Protein AF-A0A419HQC5-F1 (afdb_monomer)

Secondary structure (DSSP, 8-state):
----------------------------S--EEEEEEEEEETTEEEEEEE-TT--SHHHHHHHHHHHSHHHHTS-SEES---TTS-EEEEEEEETTEEEEEEES-STTS-HHHHHHHHHHHHHSEE-

Radius of gyration: 25.36 Å; Cα contacts (8 Å, |Δi|>4): 185; chains: 1; bounding box: 83×59×44 Å

Mean predicted aligned error: 12.31 Å

pLDDT: mean 77.9, std 19.76, range [36.03, 96.06]

Solvent-accessible surface area (backbone atoms only — not comparable to full-atom values): 7832 Å² total; per-residue (Å²): 133,90,80,90,81,89,83,89,83,81,88,83,92,79,84,82,75,85,71,82,73,76,75,75,70,85,77,67,91,50,58,62,50,36,38,38,41,38,40,38,41,98,93,44,76,48,37,22,44,35,42,78,86,58,76,55,72,70,46,53,51,49,39,56,52,63,72,31,68,72,50,72,67,49,69,55,61,36,79,70,84,52,98,85,56,35,38,36,43,37,39,41,34,34,70,92,47,76,49,61,34,38,29,40,46,68,84,74,39,56,68,72,57,42,51,47,51,55,49,34,62,71,68,18,50,82,106

Sequence (127 aa):
MRKFLLLAVATLTLLAGLGTAAVAAPQNDFGVLDITVTQTGVAGTHHYLVDQSVTGTERDQLDALVSGSDFWALSDSYGQPAADEGTYEIIVRCGCMTKRVTLTSLADAPAVLRNAVSMTMQLGHAS

Structure (mmCIF, N/CA/C/O backbone):
data_AF-A0A419HQC5-F1
#
_entry.id   AF-A0A419HQC5-F1
#
loop_
_atom_site.group_PDB
_atom_site.id
_atom_site.type_symbol
_atom_site.label_atom_id
_atom_site.label_alt_id
_atom_site.label_comp_id
_atom_site.label_asym_id
_atom_site.label_entity_id
_atom_site.label_seq_id
_atom_site.pdbx_PDB_ins_code
_atom_site.Cartn_x
_atom_site.Cartn_y
_atom_site.Cartn_z
_atom_site.occupancy
_atom_site.B_iso_or_equiv
_atom_site.auth_seq_id
_atom_site.auth_comp_id
_atom_site.auth_asym_id
_atom_site.auth_atom_id
_atom_site.pdbx_PDB_model_num
ATOM 1 N N . MET A 1 1 ? -70.079 -44.749 25.938 1.00 36.03 1 MET A N 1
ATOM 2 C CA . MET A 1 1 ? -68.949 -45.533 25.392 1.00 36.03 1 MET A CA 1
ATOM 3 C C . MET A 1 1 ? -68.034 -44.586 24.626 1.00 36.03 1 MET A C 1
ATOM 5 O O . MET A 1 1 ? -68.563 -43.966 23.724 1.00 36.03 1 MET A O 1
ATOM 9 N N . ARG A 1 2 ? -66.726 -44.530 24.968 1.00 39.69 2 ARG A N 1
ATOM 10 C CA . ARG A 1 2 ? -65.564 -44.108 24.129 1.00 39.69 2 ARG A CA 1
ATOM 11 C C . ARG A 1 2 ? -65.625 -42.685 23.506 1.00 39.69 2 ARG A C 1
ATOM 13 O O . ARG A 1 2 ? -66.572 -42.380 22.815 1.00 39.69 2 ARG A O 1
ATOM 20 N N . LYS A 1 3 ? -64.650 -41.772 23.581 1.00 37.59 3 LYS A N 1
ATOM 21 C CA . LYS A 1 3 ? -63.225 -41.744 23.954 1.00 37.59 3 LYS A CA 1
ATOM 22 C C . LYS A 1 3 ? -62.820 -40.261 24.107 1.00 37.59 3 LYS A C 1
ATOM 24 O O . LYS A 1 3 ? -63.328 -39.415 23.381 1.00 37.59 3 LYS A O 1
ATOM 29 N N . PHE A 1 4 ? -61.879 -39.996 25.010 1.00 45.31 4 PHE A N 1
ATOM 30 C CA . PHE A 1 4 ? -61.035 -38.796 25.059 1.00 45.31 4 PHE A CA 1
ATOM 31 C C . PHE A 1 4 ? -60.304 -38.549 23.726 1.00 45.31 4 PHE A C 1
ATOM 33 O O . PHE A 1 4 ? -59.787 -39.516 23.166 1.00 45.31 4 PHE A O 1
ATOM 40 N N . LEU A 1 5 ? -60.137 -37.284 23.316 1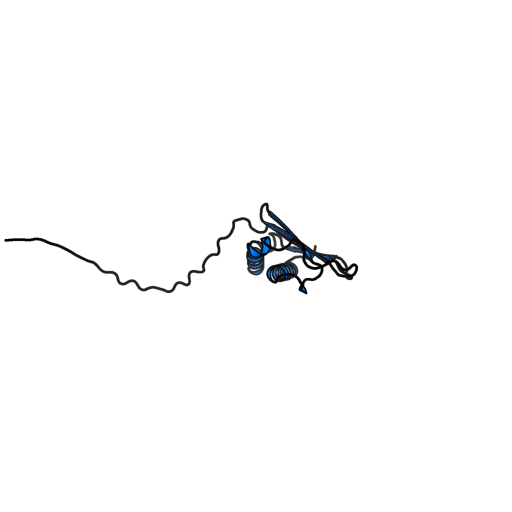.00 45.38 5 LEU A N 1
ATOM 41 C CA . LEU A 1 5 ? -58.832 -36.755 22.883 1.00 45.38 5 LEU A CA 1
ATOM 42 C C . LEU A 1 5 ? -58.835 -35.214 22.857 1.00 45.38 5 LEU A C 1
ATOM 44 O O . LEU A 1 5 ? -59.635 -34.597 22.160 1.00 45.38 5 LEU A O 1
ATOM 48 N N . LEU A 1 6 ? -57.927 -34.621 23.636 1.00 42.97 6 LEU A N 1
ATOM 49 C CA . LEU A 1 6 ? -57.509 -33.221 23.559 1.00 42.97 6 LEU A CA 1
ATOM 50 C C . LEU A 1 6 ? -56.714 -32.966 22.269 1.00 42.97 6 LEU A C 1
ATOM 52 O O . LEU A 1 6 ? -55.888 -33.803 21.911 1.00 42.97 6 LEU A O 1
ATOM 56 N N . LEU A 1 7 ? -56.823 -31.764 21.695 1.00 37.25 7 LEU A N 1
ATOM 57 C CA . LEU A 1 7 ? -55.643 -31.051 21.192 1.00 37.25 7 LEU A CA 1
ATOM 58 C C . LEU A 1 7 ? -5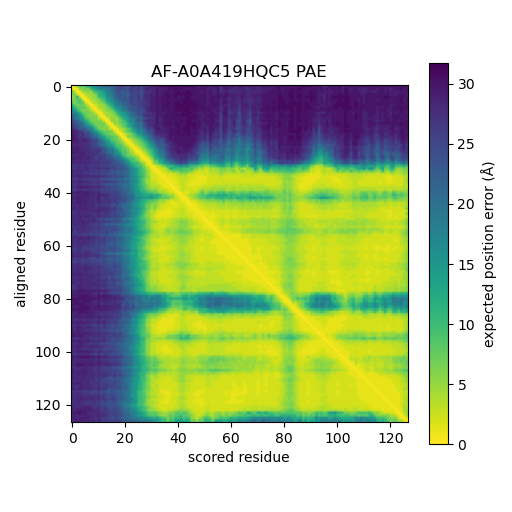5.909 -29.539 21.131 1.00 37.25 7 LEU A C 1
ATOM 60 O O . LEU A 1 7 ? -56.750 -29.066 20.373 1.00 37.25 7 LEU A O 1
ATOM 64 N N . ALA A 1 8 ? -55.190 -28.797 21.971 1.00 47.66 8 ALA A N 1
ATOM 65 C CA . ALA A 1 8 ? -55.062 -27.350 21.911 1.00 47.66 8 ALA A CA 1
ATOM 66 C C . ALA A 1 8 ? -53.959 -26.989 20.906 1.00 47.66 8 ALA A C 1
ATOM 68 O O . ALA A 1 8 ? -52.906 -27.623 20.922 1.00 47.66 8 ALA A O 1
ATOM 69 N N . VAL A 1 9 ? -54.156 -25.951 20.091 1.00 42.53 9 VAL A N 1
ATOM 70 C CA . VAL A 1 9 ? -53.046 -25.235 19.448 1.00 42.53 9 VAL A CA 1
ATOM 71 C C . VAL A 1 9 ? -53.300 -23.741 19.595 1.00 42.53 9 VAL A C 1
ATOM 73 O O . VAL A 1 9 ? -54.331 -23.215 19.182 1.00 42.53 9 VAL A O 1
ATOM 76 N N . ALA A 1 10 ? -52.355 -23.107 20.277 1.00 40.19 10 ALA A N 1
ATOM 77 C CA . ALA A 1 10 ? -52.337 -21.715 20.665 1.00 40.19 10 ALA A CA 1
ATOM 78 C C . ALA A 1 10 ? -51.771 -20.815 19.549 1.00 40.19 10 ALA A C 1
ATOM 80 O O . ALA A 1 10 ? -50.896 -21.220 18.790 1.00 40.19 10 ALA A O 1
ATOM 81 N N . THR A 1 11 ? -52.307 -19.592 19.510 1.00 48.72 11 THR A N 1
ATOM 82 C CA . THR A 1 11 ? -51.711 -18.292 19.130 1.00 48.72 11 THR A CA 1
ATOM 83 C C . THR A 1 11 ? -50.266 -18.249 18.623 1.00 48.72 11 THR A C 1
ATOM 85 O O . THR A 1 11 ? -49.377 -18.684 19.347 1.00 48.72 11 THR A O 1
ATOM 88 N N . LEU A 1 12 ? -50.020 -17.486 17.543 1.00 38.75 12 LEU A N 1
ATOM 89 C CA . LEU A 1 12 ? -49.079 -16.349 17.579 1.00 38.75 12 LEU A CA 1
ATOM 90 C C . LEU A 1 12 ? -49.187 -15.464 16.320 1.00 38.75 12 LEU A C 1
ATOM 92 O O . LEU A 1 12 ? -48.849 -15.877 15.215 1.00 38.75 12 LEU A O 1
ATOM 96 N N . THR A 1 13 ? -49.627 -14.221 16.496 1.00 50.47 13 THR A N 1
ATOM 97 C CA . THR A 1 13 ? -49.368 -13.106 15.577 1.00 50.47 13 THR A CA 1
ATOM 98 C C . THR A 1 13 ? -47.952 -12.597 15.840 1.00 50.47 13 THR A C 1
ATOM 100 O O . THR A 1 13 ? -47.668 -12.159 16.953 1.00 50.47 13 THR A O 1
ATOM 103 N N . LEU A 1 14 ? -47.067 -12.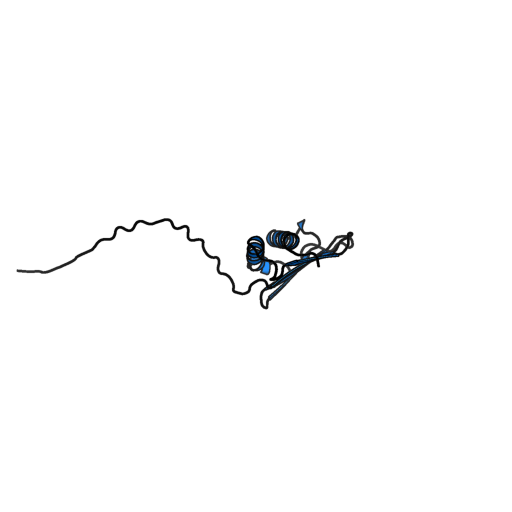613 14.838 1.00 44.78 14 LEU A N 1
ATOM 104 C CA . LEU A 1 14 ? -45.785 -11.910 14.924 1.00 44.78 14 LEU A CA 1
ATOM 105 C C . LEU A 1 14 ? -45.526 -11.089 13.658 1.00 44.78 14 LEU A C 1
ATOM 107 O O . LEU A 1 14 ? -45.403 -11.604 12.551 1.00 44.78 14 LEU A O 1
ATOM 111 N N . LEU A 1 15 ? -45.490 -9.780 13.883 1.00 48.88 15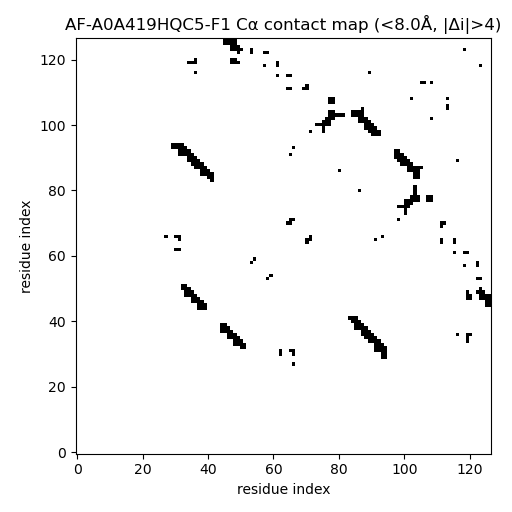 LEU A N 1
ATOM 112 C CA . LEU A 1 15 ? -45.220 -8.701 12.949 1.00 48.88 15 LEU A CA 1
ATOM 113 C C . LEU A 1 15 ? -43.727 -8.746 12.575 1.00 48.88 15 LEU A C 1
ATOM 115 O O . LEU A 1 15 ? -42.873 -8.460 13.413 1.00 48.88 15 LEU A O 1
ATOM 119 N N . ALA A 1 16 ? -43.400 -9.136 11.343 1.00 49.06 16 ALA A N 1
ATOM 120 C CA . ALA A 1 16 ? -42.024 -9.121 10.855 1.00 49.06 16 ALA A CA 1
ATOM 121 C C . ALA A 1 16 ? -41.616 -7.679 10.521 1.00 49.06 16 ALA A C 1
ATOM 123 O O . ALA A 1 16 ? -41.867 -7.176 9.426 1.00 49.06 16 ALA A O 1
ATOM 124 N N . GLY A 1 17 ? -41.005 -7.003 11.493 1.00 42.88 17 GLY A N 1
ATOM 125 C CA . GLY A 1 17 ? -40.206 -5.816 11.229 1.00 42.88 17 GLY A CA 1
ATOM 126 C C . GLY A 1 17 ? -39.037 -6.201 10.327 1.00 42.88 17 GLY A C 1
ATOM 127 O O . GLY A 1 17 ? -38.227 -7.054 10.686 1.00 42.88 17 GLY A O 1
ATOM 128 N N . LEU A 1 18 ? -38.957 -5.584 9.150 1.00 46.94 18 LEU A N 1
ATOM 129 C CA . LEU A 1 18 ? -37.786 -5.644 8.281 1.00 46.94 18 LEU A CA 1
ATOM 130 C C . LEU A 1 18 ? -36.678 -4.801 8.922 1.00 46.94 18 LEU A C 1
ATOM 132 O O . LEU A 1 18 ? -36.438 -3.660 8.542 1.00 46.94 18 LEU A O 1
ATOM 136 N N . GLY A 1 19 ? -36.035 -5.359 9.946 1.00 40.84 19 GLY A N 1
ATOM 137 C CA . GLY A 1 19 ? -34.710 -4.921 10.344 1.00 40.84 19 GLY A CA 1
ATOM 138 C C . GLY A 1 19 ? -33.753 -5.315 9.229 1.00 40.84 19 GLY A C 1
ATOM 139 O O . GLY A 1 19 ? -33.508 -6.501 9.014 1.00 40.84 19 GLY A O 1
ATOM 140 N N . THR A 1 20 ? -33.241 -4.333 8.495 1.00 45.81 20 THR A N 1
ATOM 141 C CA . THR A 1 20 ? -32.039 -4.474 7.675 1.00 45.81 20 THR A CA 1
ATOM 142 C C . THR A 1 20 ? -30.903 -4.883 8.604 1.00 45.81 20 THR A C 1
ATOM 144 O O . THR A 1 20 ? -30.239 -4.047 9.212 1.00 45.81 20 THR A O 1
ATOM 147 N N . ALA A 1 21 ? -30.712 -6.192 8.763 1.00 43.81 21 ALA A N 1
ATOM 148 C CA . ALA A 1 21 ? -29.514 -6.734 9.365 1.00 43.81 21 ALA A CA 1
ATOM 149 C C . ALA A 1 21 ? -28.352 -6.323 8.458 1.00 43.81 21 ALA A C 1
ATOM 151 O O . ALA A 1 21 ? -28.160 -6.891 7.382 1.00 43.81 21 ALA A O 1
ATOM 152 N N . ALA A 1 22 ? -27.620 -5.286 8.866 1.00 46.72 22 ALA A N 1
ATOM 153 C CA . ALA A 1 22 ? -26.282 -5.051 8.366 1.00 46.72 22 ALA A CA 1
ATOM 154 C C . ALA A 1 22 ? -25.513 -6.345 8.635 1.00 46.72 22 ALA A C 1
ATOM 156 O O . ALA A 1 22 ? -25.273 -6.709 9.786 1.00 46.72 22 ALA A O 1
ATOM 157 N N . VAL A 1 23 ? -25.239 -7.099 7.573 1.00 47.72 23 VAL A N 1
ATOM 158 C CA . VAL A 1 23 ? -24.388 -8.278 7.652 1.00 47.72 23 VAL A CA 1
ATOM 159 C C . VAL A 1 23 ? -23.022 -7.741 8.044 1.00 47.72 23 VAL A C 1
ATOM 161 O O . VAL A 1 23 ? -22.320 -7.167 7.216 1.00 47.72 23 VAL A O 1
ATOM 164 N N . ALA A 1 24 ? -22.688 -7.849 9.330 1.00 48.72 24 ALA A N 1
ATOM 165 C CA . ALA A 1 24 ? -21.334 -7.639 9.797 1.00 48.72 24 ALA A CA 1
ATOM 166 C C . ALA A 1 24 ? -20.474 -8.658 9.049 1.00 48.72 24 ALA A C 1
ATOM 168 O O . ALA A 1 24 ? -20.580 -9.865 9.282 1.00 48.72 24 ALA A O 1
ATOM 169 N N . ALA A 1 25 ? -19.703 -8.175 8.074 1.00 51.75 25 ALA A N 1
ATOM 170 C CA . ALA A 1 25 ? -18.689 -8.984 7.430 1.00 51.75 25 ALA A CA 1
ATOM 171 C C . ALA A 1 25 ? -17.779 -9.541 8.537 1.00 51.75 25 ALA A C 1
ATOM 173 O O . ALA A 1 25 ? -17.474 -8.806 9.481 1.00 51.75 25 ALA A O 1
ATOM 174 N N . PRO A 1 26 ? -17.388 -10.825 8.481 1.00 40.44 26 PRO A N 1
ATOM 175 C CA . PRO A 1 26 ? -16.507 -11.398 9.485 1.00 40.44 26 PRO A CA 1
ATOM 176 C C . PRO A 1 26 ? -15.229 -10.558 9.546 1.00 40.44 26 PRO A C 1
ATOM 178 O O . PRO A 1 26 ? -14.457 -10.519 8.589 1.00 40.44 26 PRO A O 1
ATOM 181 N N . GLN A 1 27 ? -15.036 -9.849 10.659 1.00 45.75 27 GLN A N 1
ATOM 182 C CA . GLN A 1 27 ? -13.778 -9.179 10.941 1.00 45.75 27 GLN A CA 1
ATOM 183 C C . GLN A 1 27 ? -12.766 -10.282 11.239 1.00 45.75 27 GLN A C 1
ATOM 185 O O . GLN A 1 27 ? -12.791 -10.892 12.306 1.00 45.75 27 GLN A O 1
ATOM 190 N N . ASN A 1 28 ? -11.914 -10.593 10.263 1.00 47.56 28 ASN A N 1
ATOM 191 C CA . ASN A 1 28 ? -10.684 -11.311 10.553 1.00 47.56 28 ASN A CA 1
ATOM 192 C C . ASN A 1 28 ? -9.899 -10.439 11.540 1.00 47.56 28 ASN A C 1
ATOM 194 O O . ASN A 1 28 ? -9.498 -9.332 11.193 1.00 47.56 28 ASN A O 1
ATOM 198 N N . ASP A 1 29 ? -9.693 -10.935 12.760 1.00 48.75 29 ASP A N 1
ATOM 199 C CA . ASP A 1 29 ? -9.032 -10.259 13.895 1.00 48.75 29 ASP A CA 1
ATOM 200 C C . ASP A 1 29 ? -7.513 -10.040 13.688 1.00 48.75 29 ASP A C 1
ATOM 202 O O . ASP A 1 29 ? -6.722 -9.913 14.617 1.00 48.75 29 ASP A O 1
ATOM 206 N N . PHE A 1 30 ? -7.080 -10.003 12.430 1.00 56.66 30 PHE A N 1
ATOM 207 C CA . PHE A 1 30 ? -5.766 -9.548 12.015 1.00 56.66 30 PHE A CA 1
ATOM 208 C C . PHE A 1 30 ? -5.968 -8.181 11.359 1.00 56.66 30 PHE A C 1
ATOM 210 O O . PHE A 1 30 ? -6.082 -8.072 10.142 1.00 56.66 30 PHE A O 1
ATOM 217 N N . GLY A 1 31 ? -6.082 -7.127 12.169 1.00 67.56 31 GLY A N 1
ATOM 218 C CA . GLY A 1 31 ? -6.123 -5.759 11.646 1.00 67.56 31 GLY A CA 1
ATOM 219 C C . GLY A 1 31 ? -4.884 -5.465 10.793 1.00 67.56 31 GLY A C 1
ATOM 220 O O . GLY A 1 31 ? -3.794 -5.994 11.054 1.00 67.56 31 GLY A O 1
ATOM 221 N N . VAL A 1 32 ? -5.033 -4.647 9.750 1.00 77.75 32 VAL A N 1
ATOM 222 C CA . VAL A 1 32 ? -3.871 -4.185 8.983 1.00 77.75 32 VAL A CA 1
ATOM 223 C C . VAL A 1 32 ? -3.082 -3.246 9.884 1.00 77.75 32 VAL A C 1
ATOM 225 O O . VAL A 1 32 ? -3.622 -2.296 10.449 1.00 77.75 32 VAL A O 1
ATOM 228 N N . LEU A 1 33 ? -1.805 -3.556 10.057 1.00 83.06 33 LEU A N 1
ATOM 229 C CA . LEU A 1 33 ? -0.906 -2.816 10.931 1.00 83.06 33 LEU A CA 1
ATOM 230 C C . LEU A 1 33 ? -0.411 -1.563 10.224 1.00 83.06 33 LEU A C 1
ATOM 232 O O . LEU A 1 33 ? -0.471 -0.470 10.783 1.00 83.06 33 LEU A O 1
ATOM 236 N N . ASP A 1 34 ? 0.054 -1.750 8.992 1.00 90.62 34 ASP A N 1
ATOM 237 C CA . ASP A 1 34 ? 0.561 -0.684 8.156 1.00 90.62 34 ASP A CA 1
ATOM 238 C C . ASP A 1 34 ? 0.443 -1.017 6.669 1.00 90.62 34 ASP A C 1
ATOM 240 O O . ASP A 1 34 ? 0.506 -2.178 6.240 1.00 90.62 34 ASP A O 1
ATOM 244 N N . ILE A 1 35 ? 0.279 0.044 5.886 1.00 93.38 35 ILE A N 1
ATOM 245 C CA . ILE A 1 35 ? 0.346 0.020 4.432 1.00 93.38 35 ILE A CA 1
ATOM 246 C C . ILE A 1 35 ? 1.332 1.096 4.009 1.00 93.38 35 ILE A C 1
ATOM 248 O O . ILE A 1 35 ? 1.135 2.279 4.289 1.00 93.38 35 ILE A O 1
ATOM 252 N N . THR A 1 36 ? 2.386 0.673 3.322 1.00 95.00 36 THR A N 1
ATOM 253 C CA . THR A 1 36 ? 3.393 1.564 2.748 1.00 95.00 36 THR A CA 1
ATOM 254 C C . THR A 1 36 ? 3.260 1.563 1.232 1.00 95.00 36 THR A C 1
ATOM 256 O O . THR A 1 36 ? 3.265 0.496 0.616 1.00 95.00 36 THR A O 1
ATOM 259 N N . VAL A 1 37 ? 3.186 2.749 0.632 1.00 93.50 37 VAL A N 1
ATOM 260 C CA . VAL A 1 37 ? 3.332 2.947 -0.813 1.00 93.50 37 VAL A CA 1
ATOM 261 C C . VAL A 1 37 ? 4.572 3.791 -1.057 1.00 93.50 37 VAL A C 1
ATOM 263 O O . VAL A 1 37 ? 4.631 4.949 -0.651 1.00 93.50 37 VAL A O 1
ATOM 266 N N . THR A 1 38 ? 5.543 3.214 -1.754 1.00 92.44 38 THR A N 1
ATOM 267 C CA . THR A 1 38 ? 6.704 3.927 -2.283 1.00 92.44 38 THR A CA 1
ATOM 268 C C . THR A 1 38 ? 6.498 4.132 -3.773 1.00 92.44 38 THR A C 1
ATOM 270 O O . THR A 1 38 ? 6.441 3.164 -4.527 1.00 92.44 38 THR A O 1
ATOM 273 N N . GLN A 1 39 ? 6.395 5.382 -4.206 1.00 90.44 39 GLN A N 1
ATOM 274 C CA . GLN A 1 39 ? 6.364 5.759 -5.613 1.00 90.44 39 GLN A CA 1
ATOM 275 C C . GLN A 1 39 ? 7.713 6.369 -5.984 1.00 90.44 39 GLN A C 1
ATOM 277 O O . GLN A 1 39 ? 8.072 7.430 -5.485 1.00 90.44 39 GLN A O 1
ATOM 282 N N . THR A 1 40 ? 8.442 5.735 -6.889 1.00 88.62 40 THR A N 1
ATOM 283 C CA . THR A 1 40 ? 9.680 6.266 -7.465 1.00 88.62 40 THR A CA 1
ATOM 284 C C . THR A 1 40 ? 9.390 6.735 -8.878 1.00 88.62 40 THR A C 1
ATOM 286 O O . THR A 1 40 ? 8.798 5.994 -9.649 1.00 88.62 40 THR A O 1
ATOM 289 N N . GLY A 1 41 ? 9.801 7.943 -9.247 1.00 82.69 41 GLY A N 1
ATOM 290 C CA . GLY A 1 41 ? 9.689 8.439 -10.618 1.00 82.69 41 GLY A CA 1
ATOM 291 C C . GLY A 1 41 ? 10.672 9.569 -10.897 1.00 82.69 41 GLY A C 1
ATOM 292 O O . GLY A 1 41 ? 11.528 9.889 -10.077 1.00 82.69 41 GLY A O 1
ATOM 293 N N . VAL A 1 42 ? 10.523 10.221 -12.052 1.00 74.31 42 VAL A N 1
ATOM 294 C CA . VAL A 1 42 ? 11.392 11.341 -12.468 1.00 74.31 42 VAL A CA 1
ATOM 295 C C . VAL A 1 42 ? 11.367 12.532 -11.502 1.00 74.31 42 VAL A C 1
ATOM 297 O O . VAL A 1 42 ? 12.336 13.278 -11.418 1.00 74.31 42 VAL A O 1
ATOM 300 N N . ALA A 1 43 ? 10.270 12.700 -10.758 1.00 79.00 43 ALA A N 1
ATOM 301 C CA . ALA A 1 43 ? 10.114 13.740 -9.741 1.00 79.00 43 ALA A CA 1
ATOM 302 C C . ALA A 1 43 ? 10.758 13.377 -8.385 1.00 79.00 43 ALA A C 1
ATOM 304 O O . ALA A 1 43 ? 10.743 14.197 -7.469 1.00 79.00 43 ALA A O 1
ATOM 305 N N . GLY A 1 44 ? 11.333 12.176 -8.261 1.00 83.69 44 GLY A N 1
ATOM 306 C CA . GLY A 1 44 ? 11.914 11.647 -7.031 1.00 83.69 44 GLY A CA 1
ATOM 307 C C . GLY A 1 44 ? 11.111 10.487 -6.445 1.00 83.69 44 GLY A C 1
ATOM 308 O O . GLY A 1 44 ? 10.296 9.858 -7.125 1.00 83.69 44 GLY A O 1
ATOM 309 N N . THR A 1 45 ? 11.378 10.192 -5.173 1.00 90.25 45 THR A N 1
ATOM 310 C CA . THR A 1 45 ? 10.690 9.139 -4.419 1.00 90.25 45 THR A CA 1
ATOM 311 C C . THR A 1 45 ? 9.718 9.760 -3.422 1.00 90.25 45 THR A C 1
ATOM 313 O O . THR A 1 45 ? 10.100 10.627 -2.640 1.00 90.25 45 THR A O 1
ATOM 316 N N . HIS A 1 46 ? 8.473 9.293 -3.439 1.00 90.44 46 HIS A N 1
ATOM 317 C CA . HIS A 1 46 ? 7.42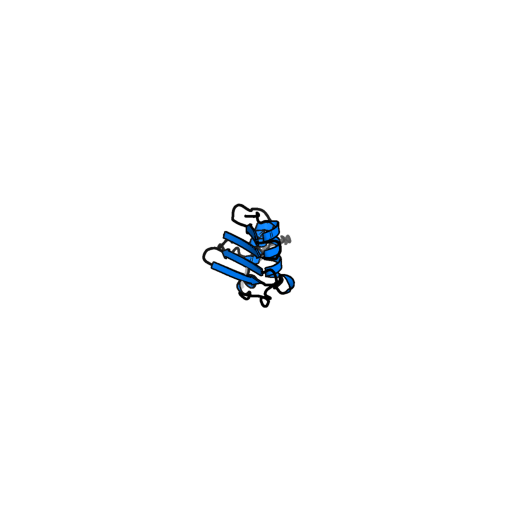1 9.654 -2.497 1.00 90.44 46 HIS A CA 1
ATOM 318 C C . HIS A 1 46 ? 7.029 8.427 -1.676 1.00 90.44 46 HIS A C 1
ATOM 320 O O . HIS A 1 46 ? 6.800 7.354 -2.237 1.00 90.44 46 HIS A O 1
ATOM 326 N N . HIS A 1 47 ? 6.929 8.592 -0.360 1.00 92.88 47 HIS A N 1
ATOM 327 C CA . HIS A 1 47 ? 6.546 7.534 0.566 1.00 92.88 47 HIS A CA 1
ATOM 328 C C . HIS A 1 47 ? 5.264 7.926 1.294 1.00 92.88 47 HIS A C 1
ATOM 330 O O . HIS A 1 47 ? 5.174 9.017 1.855 1.00 92.88 47 HIS A O 1
ATOM 336 N N . TYR A 1 48 ? 4.281 7.032 1.274 1.00 93.19 48 TYR A N 1
ATOM 337 C CA . TYR A 1 48 ? 3.002 7.194 1.955 1.00 93.19 48 TYR A CA 1
ATOM 338 C C . TYR A 1 48 ? 2.824 6.047 2.937 1.00 93.19 48 TYR A C 1
ATOM 340 O O . TYR A 1 48 ? 2.882 4.880 2.537 1.00 93.19 48 TYR A O 1
ATOM 348 N N . LEU A 1 49 ? 2.589 6.381 4.204 1.00 93.12 49 LEU A N 1
ATOM 349 C CA . LEU A 1 49 ? 2.342 5.414 5.267 1.00 93.12 49 LEU A CA 1
ATOM 350 C C . LEU A 1 49 ? 0.954 5.635 5.860 1.00 93.12 49 LEU A C 1
ATOM 352 O O . LEU A 1 49 ? 0.639 6.729 6.326 1.00 93.12 49 LEU A O 1
ATOM 356 N N . VAL A 1 50 ? 0.153 4.573 5.876 1.00 92.38 50 VAL A N 1
ATOM 357 C CA . VAL A 1 50 ? -1.050 4.476 6.703 1.00 92.38 50 VAL A CA 1
ATOM 358 C C . VAL A 1 50 ? -0.767 3.454 7.792 1.00 92.38 50 VAL A C 1
ATOM 360 O O . VAL A 1 50 ? -0.616 2.273 7.488 1.00 92.38 50 VAL A O 1
ATOM 363 N N . ASP A 1 51 ? -0.685 3.908 9.038 1.00 90.56 51 ASP A N 1
ATOM 364 C CA . ASP A 1 51 ? -0.497 3.069 10.222 1.00 90.56 51 ASP A CA 1
ATOM 365 C C . ASP A 1 51 ? -1.719 3.148 11.158 1.00 90.56 51 ASP A C 1
ATOM 367 O O . ASP A 1 51 ? -2.792 3.626 10.779 1.00 90.56 51 ASP A O 1
ATOM 371 N N . GLN A 1 52 ? -1.571 2.660 12.391 1.00 86.56 52 GLN A N 1
ATOM 372 C CA . GLN A 1 52 ? -2.644 2.651 13.392 1.00 86.56 52 GLN A CA 1
ATOM 373 C C . GLN A 1 52 ? -3.000 4.040 13.950 1.00 86.56 52 GLN A C 1
ATOM 375 O O . GLN A 1 52 ? -4.002 4.169 14.651 1.00 86.56 52 GLN A O 1
ATOM 380 N N . SER A 1 53 ? -2.197 5.075 13.686 1.00 87.38 53 SER A N 1
ATOM 381 C CA . SER A 1 53 ? -2.520 6.449 14.088 1.00 87.38 53 SER A CA 1
ATOM 382 C C . SER A 1 53 ? -3.581 7.082 13.182 1.00 87.38 53 SER A C 1
ATOM 384 O O . SER A 1 53 ? -4.332 7.954 13.627 1.00 87.38 53 SER A O 1
ATOM 386 N N . VAL A 1 54 ? -3.697 6.607 11.937 1.00 87.56 54 VAL A N 1
ATOM 387 C CA . VAL A 1 54 ? -4.753 7.000 11.001 1.00 87.56 54 VAL A CA 1
ATOM 388 C C . VAL A 1 54 ? -6.039 6.271 11.380 1.00 87.56 54 VAL A C 1
ATOM 390 O O . VAL A 1 54 ? -6.088 5.045 11.382 1.00 87.56 54 VAL A O 1
ATOM 393 N N . THR A 1 55 ? -7.102 7.019 11.674 1.00 86.31 55 THR A N 1
ATOM 394 C CA . THR A 1 55 ? -8.404 6.475 12.093 1.00 86.31 55 THR A CA 1
ATOM 395 C C . THR A 1 55 ? -9.540 7.104 11.289 1.00 86.31 55 THR A C 1
ATOM 397 O O . THR A 1 55 ? -9.386 8.200 10.751 1.00 86.31 55 THR A O 1
ATOM 400 N N . GLY A 1 56 ? -10.682 6.421 11.201 1.00 89.50 56 GLY A N 1
ATOM 401 C CA . GLY A 1 56 ? -11.876 6.918 10.514 1.00 89.50 56 GLY A CA 1
ATOM 402 C C . GLY A 1 56 ? -12.432 5.937 9.485 1.00 89.50 56 GLY A C 1
ATOM 403 O O . GLY A 1 56 ? -11.823 4.917 9.176 1.00 89.50 56 GLY A O 1
ATOM 404 N N . THR A 1 57 ? -13.593 6.274 8.926 1.00 89.62 57 THR A N 1
ATOM 405 C CA . THR A 1 57 ? -14.334 5.390 8.011 1.00 89.62 57 THR A CA 1
ATOM 406 C C . THR A 1 57 ? -13.510 5.011 6.778 1.00 89.62 57 THR A C 1
ATOM 408 O O . THR A 1 57 ? -13.562 3.876 6.311 1.00 89.62 57 THR A O 1
ATOM 411 N N . GLU A 1 58 ? -12.724 5.941 6.244 1.00 89.19 58 GLU A N 1
ATOM 412 C CA . GLU A 1 58 ? -11.860 5.701 5.091 1.00 89.19 58 GLU A CA 1
ATOM 413 C C . GLU A 1 58 ? -10.717 4.725 5.421 1.00 89.19 58 GLU A C 1
ATOM 415 O O . GLU A 1 58 ? -10.345 3.902 4.581 1.00 89.19 58 GLU A O 1
ATOM 420 N N . ARG A 1 59 ? -10.192 4.759 6.656 1.00 90.12 59 ARG A N 1
ATOM 421 C CA . ARG A 1 59 ? -9.213 3.774 7.143 1.00 90.12 59 ARG A CA 1
ATOM 422 C C . ARG A 1 59 ? -9.840 2.384 7.218 1.00 90.12 59 ARG A C 1
ATOM 424 O O . ARG A 1 59 ? -9.217 1.438 6.739 1.00 90.12 59 ARG A O 1
ATOM 431 N N . ASP A 1 60 ? -11.057 2.283 7.751 1.00 89.38 60 ASP A N 1
ATOM 432 C CA . ASP A 1 60 ? -11.793 1.017 7.875 1.00 89.38 60 ASP A CA 1
ATOM 433 C C . ASP A 1 60 ? -12.101 0.408 6.495 1.00 89.38 60 ASP A C 1
ATOM 435 O O . ASP A 1 60 ? -12.018 -0.805 6.291 1.00 89.38 60 ASP A O 1
ATOM 439 N N . GLN A 1 61 ? -12.418 1.252 5.510 1.00 91.19 61 GLN A N 1
ATOM 440 C CA . GLN A 1 61 ? -12.605 0.828 4.122 1.00 91.19 61 GLN A CA 1
ATOM 441 C C . GLN A 1 61 ? -11.304 0.297 3.507 1.00 91.19 61 GLN A C 1
ATOM 443 O O . GLN A 1 61 ? -11.325 -0.729 2.824 1.00 91.19 61 GLN A O 1
ATOM 448 N N . LEU A 1 62 ? -10.176 0.968 3.759 1.00 91.81 62 LEU A N 1
ATOM 449 C CA . LEU A 1 62 ? -8.866 0.506 3.306 1.00 91.81 62 LEU A CA 1
ATOM 450 C C . LEU A 1 62 ? -8.489 -0.825 3.976 1.00 91.81 62 LEU A C 1
ATOM 452 O O . LEU A 1 62 ? -8.002 -1.728 3.296 1.00 91.81 62 LEU A O 1
ATOM 456 N N . ASP A 1 63 ? -8.787 -0.980 5.269 1.00 90.94 63 ASP A N 1
ATOM 457 C CA . ASP A 1 63 ? -8.615 -2.238 6.002 1.00 90.94 63 ASP A CA 1
ATOM 458 C C . ASP A 1 63 ? -9.404 -3.380 5.375 1.00 90.94 63 ASP A C 1
ATOM 460 O O . ASP A 1 63 ? -8.840 -4.434 5.071 1.00 90.94 63 ASP A O 1
ATOM 464 N N . ALA A 1 64 ? -10.699 -3.176 5.138 1.00 90.19 64 ALA A N 1
ATOM 465 C CA . ALA A 1 64 ? -11.556 -4.177 4.512 1.00 90.19 64 ALA A CA 1
ATOM 466 C C . ALA A 1 64 ? -11.057 -4.565 3.108 1.00 90.19 64 ALA A C 1
ATOM 468 O O . ALA A 1 64 ? -11.116 -5.734 2.726 1.00 90.19 64 ALA A O 1
ATOM 469 N N . LEU A 1 65 ? -10.526 -3.599 2.352 1.00 92.12 65 LEU A N 1
ATOM 470 C CA . LEU A 1 65 ? -10.015 -3.822 1.003 1.00 92.12 65 LEU A CA 1
ATOM 471 C C . LEU A 1 65 ? -8.769 -4.719 0.989 1.00 92.12 65 LEU A C 1
ATOM 473 O O . LEU A 1 65 ? -8.720 -5.671 0.210 1.00 92.12 65 LEU A O 1
ATOM 477 N N . VAL A 1 66 ? -7.767 -4.437 1.831 1.00 92.19 66 VAL A N 1
ATOM 478 C CA . VAL A 1 66 ? -6.485 -5.172 1.803 1.00 92.19 66 VAL A CA 1
ATOM 479 C C . VAL A 1 66 ? -6.470 -6.418 2.695 1.00 92.19 66 VAL A C 1
ATOM 481 O O . VAL A 1 66 ? -5.607 -7.280 2.532 1.00 92.19 66 VAL A O 1
ATOM 484 N N . SER A 1 67 ? -7.425 -6.557 3.617 1.00 89.81 67 SER A N 1
ATOM 485 C CA . SER A 1 67 ? -7.649 -7.807 4.365 1.00 89.81 67 SER A CA 1
ATOM 486 C C . SER A 1 67 ? -8.452 -8.846 3.568 1.00 89.81 67 SER A C 1
ATOM 488 O O . SER A 1 67 ? -8.443 -10.029 3.913 1.00 89.81 67 SER A O 1
ATOM 490 N N . GLY A 1 68 ? -9.115 -8.433 2.482 1.00 89.25 68 GLY A N 1
ATOM 491 C CA . GLY A 1 68 ? -9.894 -9.309 1.608 1.00 89.25 68 GLY A CA 1
ATOM 492 C C . GLY A 1 68 ? -9.039 -10.311 0.821 1.00 89.25 68 GLY A C 1
ATOM 493 O O . GLY A 1 68 ? -7.935 -9.998 0.374 1.00 89.25 68 GLY A O 1
ATOM 494 N N . SER A 1 69 ? -9.571 -11.517 0.588 1.00 89.88 69 SER A N 1
ATOM 495 C CA . SER A 1 69 ? -8.879 -12.594 -0.145 1.00 89.88 69 SER A CA 1
ATOM 496 C C . SER A 1 69 ? -8.402 -12.181 -1.537 1.00 89.88 69 SER A C 1
ATOM 498 O O . SER A 1 69 ? -7.343 -12.623 -1.977 1.00 89.88 69 SER A O 1
ATOM 500 N N . ASP A 1 70 ? -9.154 -11.309 -2.208 1.00 91.94 70 ASP A N 1
ATOM 501 C CA . ASP A 1 70 ? -8.839 -10.832 -3.556 1.00 91.94 70 ASP A CA 1
ATOM 502 C C . ASP A 1 70 ? -7.525 -10.047 -3.596 1.00 91.94 70 ASP A C 1
ATOM 504 O O . ASP A 1 70 ? -6.784 -10.137 -4.573 1.00 91.94 70 ASP A O 1
ATOM 508 N N . PHE A 1 71 ? -7.200 -9.317 -2.523 1.00 93.44 71 PHE A N 1
ATOM 509 C CA . PHE A 1 71 ? -5.929 -8.611 -2.403 1.00 93.44 71 PHE A CA 1
ATOM 510 C C . PHE A 1 71 ? -4.765 -9.587 -2.186 1.00 93.44 71 PHE A C 1
ATOM 512 O O . PHE A 1 71 ? -3.722 -9.490 -2.834 1.00 93.44 71 PHE A O 1
ATOM 519 N N . TRP A 1 72 ? -4.942 -10.580 -1.314 1.00 93.38 72 TRP A N 1
ATOM 520 C CA . TRP A 1 72 ? -3.904 -11.580 -1.038 1.00 93.38 72 TRP A CA 1
ATOM 521 C C . TRP A 1 72 ? -3.639 -12.513 -2.225 1.00 93.38 72 TRP A C 1
ATOM 523 O O . TRP A 1 72 ? -2.517 -13.000 -2.380 1.00 93.38 72 TRP A O 1
ATOM 533 N N . ALA A 1 73 ? -4.634 -12.703 -3.093 1.00 94.62 73 ALA A N 1
ATOM 534 C CA . ALA A 1 73 ? -4.528 -13.463 -4.335 1.00 94.62 73 ALA A CA 1
ATOM 535 C C . ALA A 1 73 ? -3.851 -12.697 -5.488 1.00 94.62 73 ALA A C 1
ATOM 537 O O . ALA A 1 73 ? -3.620 -13.280 -6.548 1.00 94.62 73 ALA A O 1
ATOM 538 N N . LEU A 1 74 ? -3.528 -11.409 -5.314 1.00 95.12 74 LEU A N 1
ATOM 539 C CA . LEU A 1 74 ? -2.827 -10.631 -6.335 1.00 95.12 74 LEU A CA 1
ATOM 540 C C . LEU A 1 74 ? -1.457 -11.239 -6.660 1.00 95.12 74 LEU A C 1
ATOM 542 O O . LEU A 1 74 ? -0.773 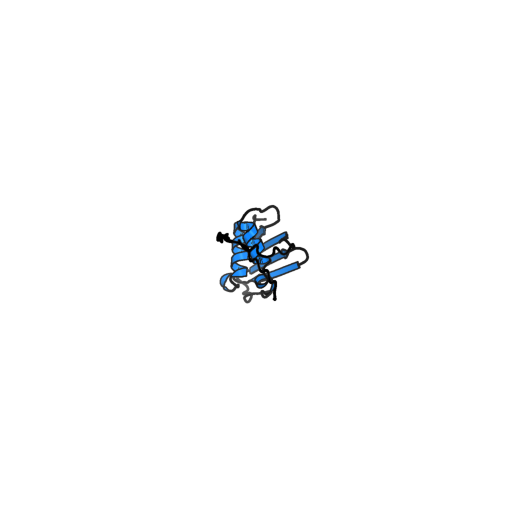-11.769 -5.787 1.00 95.12 74 LEU A O 1
ATOM 546 N N . SER A 1 75 ? -1.021 -11.076 -7.908 1.00 94.38 75 SER A N 1
ATOM 547 C CA . SER A 1 75 ? 0.382 -11.255 -8.284 1.00 94.38 75 SER A CA 1
ATOM 548 C C . SER A 1 75 ? 1.287 -10.320 -7.476 1.00 94.38 75 SER A C 1
ATOM 550 O O . SER A 1 75 ? 0.878 -9.220 -7.100 1.00 94.38 75 SER A O 1
ATOM 552 N N . ASP A 1 76 ? 2.529 -10.741 -7.256 1.00 94.06 76 ASP A N 1
ATOM 553 C CA . ASP A 1 76 ? 3.559 -9.924 -6.605 1.00 94.06 76 ASP A CA 1
ATOM 554 C C . ASP A 1 76 ? 4.105 -8.832 -7.544 1.00 94.06 76 ASP A C 1
ATOM 556 O O . ASP A 1 76 ? 4.790 -7.910 -7.103 1.00 94.06 76 ASP A O 1
ATOM 560 N N . SER A 1 77 ? 3.789 -8.899 -8.842 1.00 92.69 77 SER A N 1
ATOM 561 C CA . SER A 1 77 ? 4.191 -7.882 -9.813 1.00 92.69 77 SER A CA 1
ATOM 562 C C . SER A 1 77 ? 3.184 -7.676 -10.943 1.00 92.69 77 SER A C 1
ATOM 564 O O . SER A 1 77 ? 2.623 -8.654 -11.453 1.00 92.69 77 SER A O 1
ATOM 566 N N . TYR A 1 78 ? 3.038 -6.422 -11.381 1.00 91.12 78 TYR A N 1
ATOM 567 C CA . TYR A 1 78 ? 2.269 -6.015 -12.561 1.00 91.12 78 TYR A CA 1
ATOM 568 C C . TYR A 1 78 ? 3.079 -5.077 -13.463 1.00 91.12 78 TYR A C 1
ATOM 570 O O . TYR A 1 78 ? 3.728 -4.145 -12.987 1.00 91.12 78 TYR A O 1
ATOM 578 N N . GLY A 1 79 ? 2.993 -5.310 -14.774 1.00 84.88 79 GLY A N 1
AT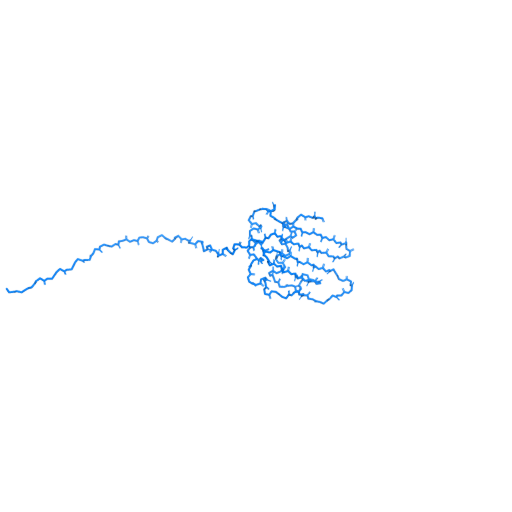OM 579 C CA . GLY A 1 79 ? 3.777 -4.586 -15.774 1.00 84.88 79 GLY A CA 1
ATOM 580 C C . GLY A 1 79 ? 5.206 -5.118 -15.922 1.00 84.88 79 GLY A C 1
ATOM 581 O O . GLY A 1 79 ? 5.618 -6.061 -15.243 1.00 84.88 79 GLY A O 1
ATOM 582 N N . GLN A 1 80 ? 5.952 -4.534 -16.858 1.00 73.44 80 GLN A N 1
ATOM 583 C CA . GLN A 1 80 ? 7.353 -4.862 -17.110 1.00 73.44 80 GLN A CA 1
ATOM 584 C C . GLN A 1 80 ? 8.185 -3.585 -16.938 1.00 73.44 80 GLN A C 1
ATOM 586 O O . GLN A 1 80 ? 7.818 -2.568 -17.524 1.00 73.44 80 GLN A O 1
ATOM 591 N N . PRO A 1 81 ? 9.267 -3.590 -16.136 1.00 62.97 81 PRO A N 1
ATOM 592 C CA . PRO A 1 81 ? 10.018 -2.370 -15.859 1.00 62.97 81 PRO A CA 1
ATOM 593 C C . PRO A 1 81 ? 10.688 -1.853 -17.127 1.00 62.97 81 PRO A C 1
ATOM 595 O O . PRO A 1 81 ? 11.626 -2.465 -17.640 1.00 62.97 81 PRO A O 1
ATOM 598 N N . ALA A 1 82 ? 10.196 -0.721 -17.626 1.00 66.44 82 ALA A N 1
ATOM 599 C CA . ALA A 1 82 ? 10.935 0.123 -18.546 1.00 66.44 82 ALA A CA 1
ATOM 600 C C . ALA A 1 82 ? 11.932 0.965 -17.740 1.00 66.44 82 ALA A C 1
ATOM 602 O O . ALA A 1 82 ? 11.625 1.410 -16.636 1.00 66.44 82 ALA A O 1
ATOM 603 N N . ALA A 1 83 ? 13.132 1.179 -18.285 1.00 62.81 83 ALA A N 1
ATOM 604 C CA . ALA A 1 83 ? 14.228 1.851 -17.581 1.00 62.81 83 ALA A CA 1
ATOM 605 C C . ALA A 1 83 ? 13.908 3.298 -17.151 1.00 62.81 83 ALA A C 1
ATOM 607 O O . ALA A 1 83 ? 14.562 3.817 -16.251 1.00 62.81 83 ALA A O 1
ATOM 608 N N . ASP A 1 84 ? 12.892 3.912 -17.763 1.00 65.75 84 ASP A N 1
ATOM 609 C CA . ASP A 1 84 ? 12.536 5.321 -17.585 1.00 65.75 84 ASP A CA 1
ATOM 610 C C . ASP A 1 84 ? 11.143 5.527 -16.955 1.00 65.75 84 ASP A C 1
ATOM 612 O O . ASP A 1 84 ? 10.692 6.666 -16.808 1.00 65.75 84 ASP A O 1
ATOM 616 N N . GLU A 1 85 ? 10.441 4.450 -16.584 1.00 69.50 85 GLU A N 1
ATOM 617 C CA . GLU A 1 85 ? 9.123 4.544 -15.949 1.00 69.50 85 GLU A CA 1
ATOM 618 C C . GLU A 1 85 ? 9.225 4.509 -14.426 1.00 69.50 85 GLU A C 1
ATOM 620 O O . GLU A 1 85 ? 10.054 3.815 -13.835 1.00 69.50 85 GLU A O 1
ATOM 625 N N . GLY A 1 86 ? 8.357 5.287 -13.780 1.00 75.81 86 GLY A N 1
ATOM 626 C CA . GLY A 1 86 ? 8.258 5.262 -12.334 1.00 75.81 86 GLY A CA 1
ATOM 627 C C . GLY A 1 86 ? 7.737 3.917 -11.828 1.00 75.81 86 GLY A C 1
ATOM 628 O O . GLY A 1 86 ? 6.858 3.318 -12.433 1.00 75.81 86 GLY A O 1
ATOM 629 N N . THR A 1 87 ? 8.254 3.444 -10.700 1.00 88.06 87 THR A N 1
ATOM 630 C CA . THR A 1 87 ? 7.814 2.198 -10.068 1.00 88.06 87 THR A CA 1
ATOM 631 C C . THR A 1 87 ? 7.056 2.475 -8.782 1.00 88.06 87 THR A C 1
ATOM 633 O O . THR A 1 87 ? 7.377 3.402 -8.042 1.00 88.06 87 THR A O 1
ATOM 636 N N . TYR A 1 88 ? 6.095 1.618 -8.478 1.00 90.38 88 TYR A N 1
ATOM 637 C CA . TYR A 1 88 ? 5.368 1.595 -7.221 1.00 90.38 88 TYR A CA 1
ATOM 638 C C . TYR A 1 88 ? 5.726 0.313 -6.474 1.00 90.38 88 TYR A C 1
ATOM 640 O O . TYR A 1 88 ? 5.588 -0.780 -7.022 1.00 90.38 88 TYR A O 1
ATOM 648 N N . GLU A 1 89 ? 6.145 0.434 -5.222 1.00 93.00 89 GLU A N 1
ATOM 649 C CA . GLU A 1 89 ? 6.233 -0.682 -4.283 1.00 93.00 89 GLU A CA 1
ATOM 650 C C . GLU A 1 89 ? 5.151 -0.507 -3.219 1.00 93.00 89 GLU A C 1
ATOM 652 O O . GLU A 1 89 ? 5.076 0.527 -2.555 1.00 93.00 89 GLU A O 1
ATOM 657 N N . ILE A 1 90 ? 4.314 -1.528 -3.062 1.00 94.31 90 ILE A N 1
ATOM 658 C CA . ILE A 1 90 ? 3.252 -1.569 -2.066 1.00 94.31 90 ILE A CA 1
ATOM 659 C C . ILE A 1 90 ? 3.585 -2.681 -1.090 1.00 94.31 90 ILE A C 1
ATOM 661 O O . ILE A 1 90 ? 3.750 -3.835 -1.491 1.00 94.31 90 ILE A O 1
ATOM 665 N N . ILE A 1 91 ? 3.654 -2.345 0.193 1.00 95.50 91 ILE A N 1
ATOM 666 C CA . ILE A 1 91 ? 3.845 -3.307 1.274 1.00 95.50 91 ILE A CA 1
ATOM 667 C C . ILE A 1 91 ? 2.648 -3.199 2.208 1.00 95.50 91 ILE A C 1
ATOM 669 O O . ILE A 1 91 ? 2.393 -2.137 2.767 1.00 95.50 91 ILE A O 1
ATOM 673 N N . VAL A 1 92 ? 1.933 -4.307 2.379 1.00 94.31 92 VAL A N 1
ATOM 674 C CA . VAL A 1 92 ? 0.826 -4.432 3.333 1.00 94.31 92 VAL A CA 1
ATOM 675 C C . VAL A 1 92 ? 1.229 -5.415 4.417 1.00 94.31 92 VAL A C 1
ATOM 677 O O . VAL A 1 92 ? 1.605 -6.552 4.111 1.00 94.31 92 VAL A O 1
ATOM 680 N N . ARG A 1 93 ? 1.119 -4.995 5.677 1.00 93.06 93 ARG A N 1
ATOM 681 C CA . ARG A 1 93 ? 1.344 -5.846 6.850 1.00 93.06 93 ARG A CA 1
ATOM 682 C C . ARG A 1 93 ? 0.046 -6.017 7.623 1.00 93.06 93 ARG A C 1
ATOM 684 O O . ARG A 1 93 ? -0.579 -5.046 8.031 1.00 93.06 93 ARG A O 1
ATOM 691 N N . CYS A 1 94 ? -0.356 -7.263 7.837 1.00 88.50 94 CYS A N 1
ATOM 692 C CA . CYS A 1 94 ? -1.608 -7.631 8.495 1.00 88.50 94 CYS A CA 1
ATOM 693 C C . CYS A 1 94 ? -1.310 -8.757 9.487 1.00 88.50 94 CYS A C 1
ATOM 695 O O . CYS A 1 94 ? -1.064 -9.899 9.092 1.00 88.50 94 CYS A O 1
ATOM 697 N N . GLY A 1 95 ? -1.238 -8.418 10.777 1.00 85.44 95 GLY A N 1
ATOM 698 C CA . GLY A 1 95 ? -0.748 -9.335 11.807 1.00 85.44 95 GLY A CA 1
ATOM 699 C C . GLY A 1 95 ? 0.638 -9.903 11.466 1.00 85.44 95 GLY A C 1
ATOM 700 O O . GLY A 1 95 ? 1.625 -9.173 11.420 1.00 85.44 95 GLY A O 1
ATOM 701 N N . CYS A 1 96 ? 0.715 -11.214 11.218 1.00 83.12 96 CYS A N 1
ATOM 702 C CA . CYS A 1 96 ? 1.950 -11.913 10.835 1.00 83.12 96 CYS A CA 1
ATOM 703 C C . CYS A 1 96 ? 2.169 -12.037 9.317 1.00 83.12 96 CYS A C 1
ATOM 705 O O . CYS A 1 96 ? 3.197 -12.561 8.887 1.00 83.12 96 CYS A O 1
ATOM 707 N N . MET A 1 97 ? 1.217 -11.586 8.500 1.00 89.25 97 MET A N 1
ATOM 708 C CA . MET A 1 97 ? 1.292 -11.683 7.047 1.00 89.25 97 MET A CA 1
ATOM 709 C C . MET A 1 97 ? 1.881 -10.406 6.453 1.00 89.25 97 MET A C 1
ATOM 711 O O . MET A 1 97 ? 1.599 -9.295 6.903 1.00 89.25 97 MET A O 1
ATOM 715 N N . THR A 1 98 ? 2.688 -10.561 5.408 1.00 94.50 98 THR A N 1
ATOM 716 C CA . THR A 1 98 ? 3.199 -9.444 4.609 1.00 94.50 98 THR A CA 1
ATOM 717 C C . THR A 1 98 ? 2.970 -9.745 3.138 1.00 94.50 98 THR A C 1
ATOM 719 O O . THR A 1 98 ? 3.385 -10.798 2.652 1.00 94.50 98 THR A O 1
ATOM 722 N N . LYS A 1 99 ? 2.335 -8.814 2.428 1.00 94.19 99 LYS A N 1
ATOM 723 C CA . LYS A 1 99 ? 2.233 -8.827 0.968 1.00 94.19 99 LYS A CA 1
ATOM 724 C C . LYS A 1 99 ? 3.087 -7.697 0.419 1.00 94.19 99 LYS A C 1
ATOM 726 O O . LYS A 1 99 ? 2.975 -6.564 0.883 1.00 94.19 99 LYS A O 1
ATOM 731 N N . ARG A 1 100 ? 3.917 -8.009 -0.573 1.00 96.06 100 ARG A N 1
ATOM 732 C CA . ARG A 1 100 ? 4.635 -7.020 -1.376 1.00 96.06 100 ARG A CA 1
ATOM 733 C C . ARG A 1 100 ? 4.141 -7.119 -2.810 1.00 96.06 100 ARG A C 1
ATOM 735 O O . ARG A 1 100 ? 4.081 -8.221 -3.346 1.00 96.06 100 ARG A O 1
ATOM 742 N N . VAL A 1 101 ? 3.802 -5.983 -3.406 1.00 94.88 101 VAL A N 1
ATOM 743 C CA . VAL A 1 101 ? 3.434 -5.901 -4.819 1.00 94.88 101 VAL A CA 1
ATOM 744 C C . VAL A 1 101 ? 4.207 -4.772 -5.483 1.00 94.88 101 VAL A C 1
ATOM 746 O O . VAL A 1 101 ? 4.224 -3.653 -4.973 1.00 94.88 101 VAL A O 1
ATOM 749 N N . THR A 1 102 ? 4.818 -5.063 -6.627 1.00 92.94 102 THR A N 1
ATOM 750 C CA . THR A 1 102 ? 5.548 -4.081 -7.435 1.00 92.94 102 THR A CA 1
ATOM 751 C C . THR A 1 102 ? 4.789 -3.780 -8.723 1.00 92.94 102 THR A C 1
ATOM 753 O O . THR A 1 102 ? 4.323 -4.689 -9.408 1.00 92.94 102 THR A O 1
ATOM 756 N N . LEU A 1 103 ? 4.672 -2.505 -9.079 1.00 90.81 103 LEU A N 1
ATOM 757 C CA . LEU A 1 103 ? 4.068 -2.057 -10.334 1.00 90.81 103 LEU A CA 1
ATOM 758 C C . LEU A 1 103 ? 4.996 -1.096 -11.063 1.00 90.81 103 LEU A C 1
ATOM 760 O O . LEU A 1 103 ? 5.705 -0.314 -10.436 1.00 90.81 103 LEU A O 1
ATOM 764 N N . THR A 1 104 ? 4.906 -1.083 -12.384 1.00 88.25 104 THR A N 1
ATOM 765 C CA . THR A 1 104 ? 5.513 -0.042 -13.237 1.00 88.25 104 THR A CA 1
ATOM 766 C C . THR A 1 104 ? 4.488 0.997 -13.675 1.00 88.25 104 THR A C 1
ATOM 768 O O . THR A 1 104 ? 4.820 2.119 -14.026 1.00 88.25 104 THR A O 1
ATOM 771 N N . SER A 1 105 ? 3.205 0.649 -13.594 1.00 84.75 105 SER A N 1
ATOM 772 C CA . SER A 1 105 ? 2.102 1.561 -13.845 1.00 84.75 105 SER A CA 1
ATOM 773 C C . SER A 1 105 ? 0.902 1.159 -13.004 1.00 84.75 105 SER A C 1
ATOM 775 O O . SER A 1 105 ? 0.560 -0.021 -12.892 1.00 84.75 105 SER A O 1
ATOM 777 N N . LEU A 1 106 ? 0.217 2.151 -12.432 1.00 85.25 106 LEU A N 1
ATOM 778 C CA . LEU A 1 106 ? -1.076 1.917 -11.795 1.00 85.25 106 LEU A CA 1
ATOM 779 C C . LEU A 1 106 ? -2.157 1.564 -12.819 1.00 85.25 106 LEU A C 1
ATOM 781 O O . LEU A 1 106 ? -3.131 0.930 -12.437 1.00 85.25 106 LEU A O 1
ATOM 785 N N . ALA A 1 107 ? -2.014 1.937 -14.095 1.00 86.00 107 ALA A N 1
ATOM 786 C CA . ALA A 1 107 ? -3.036 1.670 -15.109 1.00 86.00 107 ALA A CA 1
ATOM 787 C C . ALA A 1 107 ? -3.251 0.163 -15.340 1.00 86.00 107 ALA A C 1
ATOM 789 O O . ALA A 1 107 ? -4.391 -0.278 -15.498 1.00 86.00 107 ALA A O 1
ATOM 790 N N . ASP A 1 108 ? -2.173 -0.620 -15.268 1.00 84.75 108 ASP A N 1
ATOM 791 C CA . ASP A 1 108 ? -2.182 -2.067 -15.523 1.00 84.75 108 ASP A CA 1
ATOM 792 C C . ASP A 1 108 ? -2.524 -2.899 -14.278 1.00 84.75 108 ASP A C 1
ATOM 794 O O . ASP A 1 108 ? -2.772 -4.103 -14.362 1.00 84.75 108 ASP A O 1
ATOM 798 N N . ALA A 1 109 ? -2.552 -2.268 -13.102 1.00 90.31 109 ALA A N 1
ATOM 799 C CA . ALA A 1 109 ? -2.854 -2.939 -11.849 1.00 90.31 109 ALA A CA 1
ATOM 800 C C . ALA A 1 109 ? -4.354 -3.282 -11.740 1.00 90.31 109 ALA A C 1
ATO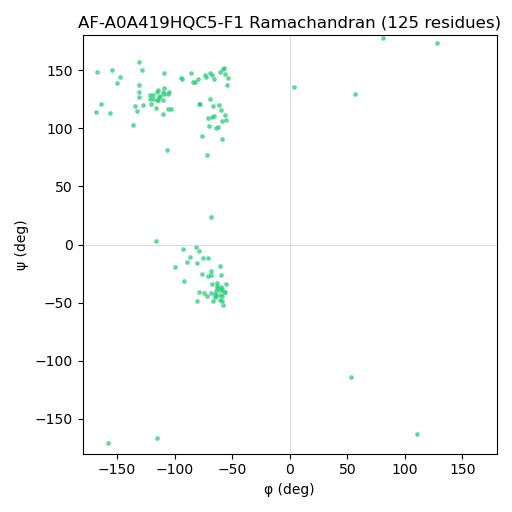M 802 O O . ALA A 1 109 ? -5.203 -2.491 -12.166 1.00 90.31 109 ALA A O 1
ATOM 803 N N . PRO A 1 110 ? -4.727 -4.411 -11.107 1.00 94.19 110 PRO A N 1
ATOM 804 C CA . PRO A 1 110 ? -6.120 -4.724 -10.799 1.00 94.19 110 PRO A CA 1
ATOM 805 C C . PRO A 1 110 ? -6.793 -3.642 -9.951 1.00 94.19 110 PRO A C 1
ATOM 807 O O . PRO A 1 110 ? -6.149 -2.968 -9.146 1.00 94.19 110 PRO A O 1
ATOM 810 N N . ALA A 1 111 ? -8.116 -3.507 -10.084 1.00 94.44 111 ALA A N 1
ATOM 811 C CA . ALA A 1 111 ? -8.877 -2.442 -9.427 1.00 94.44 111 ALA A CA 1
ATOM 812 C C . ALA A 1 111 ? -8.690 -2.410 -7.900 1.00 94.44 111 ALA A C 1
ATOM 814 O O . ALA A 1 111 ? -8.516 -1.334 -7.339 1.00 94.44 111 ALA A O 1
ATOM 815 N N . VAL A 1 112 ? -8.656 -3.576 -7.246 1.00 93.50 112 VAL A N 1
ATOM 816 C CA . VAL A 1 112 ? -8.420 -3.686 -5.796 1.00 93.50 112 VAL A CA 1
ATOM 817 C C . VAL A 1 112 ? -7.088 -3.044 -5.381 1.00 93.50 112 VAL A C 1
ATOM 819 O O . VAL A 1 112 ? -7.038 -2.305 -4.404 1.00 93.50 112 VA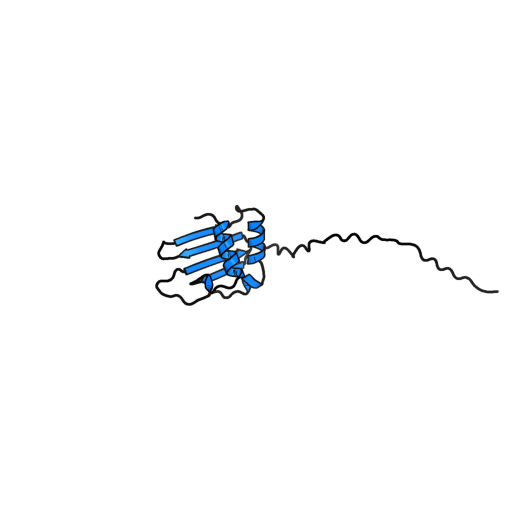L A O 1
ATOM 822 N N . LEU A 1 113 ? -6.028 -3.235 -6.171 1.00 93.81 113 LEU A N 1
ATOM 823 C CA . LEU A 1 113 ? -4.702 -2.688 -5.892 1.00 93.81 113 LEU A CA 1
ATOM 824 C C . LEU A 1 113 ? -4.641 -1.184 -6.164 1.00 93.81 113 LEU A C 1
ATOM 826 O O . LEU A 1 113 ? -4.103 -0.435 -5.354 1.00 93.81 113 LEU A O 1
ATOM 830 N N . ARG A 1 114 ? -5.249 -0.725 -7.266 1.00 94.31 114 ARG A N 1
ATOM 831 C CA . ARG A 1 114 ? -5.356 0.713 -7.572 1.00 94.31 114 ARG A CA 1
ATOM 832 C C . ARG A 1 114 ? -6.121 1.468 -6.492 1.00 94.31 114 ARG A C 1
ATOM 834 O O . ARG A 1 114 ? -5.694 2.544 -6.085 1.00 94.31 114 ARG A O 1
ATOM 841 N N . ASN A 1 115 ? -7.230 0.898 -6.025 1.00 94.94 115 ASN A N 1
ATOM 842 C CA . ASN A 1 115 ? -8.042 1.487 -4.968 1.00 94.94 115 ASN A CA 1
ATOM 843 C C . ASN A 1 115 ? -7.250 1.557 -3.657 1.00 94.94 115 ASN A C 1
ATOM 845 O O . ASN A 1 115 ? -7.227 2.615 -3.036 1.00 94.94 115 ASN A O 1
ATOM 849 N N . ALA A 1 116 ? -6.537 0.484 -3.291 1.00 93.69 116 ALA A N 1
ATOM 850 C CA . ALA A 1 116 ? -5.687 0.468 -2.102 1.00 93.69 116 ALA A CA 1
ATOM 851 C C . ALA A 1 116 ? -4.609 1.557 -2.173 1.00 93.69 116 ALA A C 1
ATOM 853 O O . ALA A 1 116 ? -4.505 2.364 -1.257 1.00 93.69 116 ALA A O 1
ATOM 854 N N . VAL A 1 117 ? -3.884 1.658 -3.293 1.00 93.44 117 VAL A N 1
ATOM 855 C CA . VAL A 1 117 ? -2.863 2.701 -3.491 1.00 93.44 117 VAL A CA 1
ATOM 856 C C . VAL A 1 117 ? -3.465 4.102 -3.418 1.00 93.44 117 VAL A C 1
ATOM 858 O O . VAL A 1 117 ? -2.949 4.947 -2.691 1.00 93.44 117 VAL A O 1
ATOM 861 N N . SER A 1 118 ? -4.572 4.350 -4.123 1.00 93.56 118 SER A N 1
ATOM 862 C CA . SER A 1 118 ? -5.238 5.656 -4.110 1.00 93.56 118 SER A CA 1
ATOM 863 C C . SER A 1 118 ? -5.658 6.060 -2.698 1.00 93.56 118 SER A C 1
ATOM 865 O O . SER A 1 118 ? -5.452 7.205 -2.305 1.00 93.56 118 SER A O 1
ATOM 867 N N . MET A 1 119 ? -6.234 5.137 -1.927 1.00 94.81 119 MET A N 1
ATOM 868 C CA . MET A 1 119 ? -6.645 5.402 -0.549 1.00 94.81 119 MET A CA 1
ATOM 869 C C . MET A 1 119 ? -5.438 5.604 0.370 1.00 94.81 119 MET A C 1
ATOM 871 O O . MET A 1 119 ? -5.438 6.540 1.163 1.00 94.81 119 MET A O 1
ATOM 875 N N . THR A 1 120 ? -4.374 4.806 0.232 1.00 94.38 120 THR A N 1
ATOM 876 C CA . THR A 1 120 ? -3.135 5.007 0.997 1.00 94.38 120 THR A CA 1
ATOM 877 C C . THR A 1 120 ? -2.502 6.363 0.706 1.00 94.38 120 THR A C 1
ATOM 879 O O . THR A 1 120 ? -2.038 7.009 1.632 1.00 94.38 120 THR A O 1
ATOM 882 N N . MET A 1 121 ? -2.513 6.845 -0.537 1.00 92.19 121 MET A N 1
ATOM 883 C CA . MET A 1 121 ? -1.984 8.177 -0.863 1.00 92.19 121 MET A CA 1
ATOM 884 C C . MET A 1 121 ? -2.868 9.320 -0.337 1.00 92.19 121 MET A C 1
ATOM 886 O O . MET A 1 121 ? -2.362 10.411 -0.088 1.00 92.19 121 MET A O 1
ATOM 890 N N . GLN A 1 122 ? -4.177 9.092 -0.181 1.00 93.31 122 GLN A N 1
ATOM 891 C CA . GLN A 1 122 ? -5.117 10.077 0.373 1.00 93.31 122 GLN A CA 1
ATOM 892 C C . GLN A 1 122 ? -5.042 10.165 1.900 1.00 93.31 122 GLN A C 1
ATOM 894 O O . GLN A 1 122 ? -5.141 11.254 2.459 1.00 93.31 122 GLN A O 1
ATOM 899 N N . LEU A 1 123 ? -4.907 9.016 2.562 1.00 91.44 123 LEU A N 1
ATOM 900 C CA . LEU A 1 123 ? -4.911 8.900 4.020 1.00 91.44 123 LEU A CA 1
ATOM 901 C C . LEU A 1 123 ? -3.513 8.991 4.621 1.00 91.44 123 LEU A C 1
ATOM 903 O O . LEU A 1 123 ? -3.349 9.422 5.761 1.00 91.44 123 LEU A O 1
ATOM 907 N N . GLY A 1 124 ? -2.522 8.527 3.868 1.00 85.88 124 GLY A N 1
ATOM 908 C CA . GLY A 1 124 ? -1.164 8.373 4.334 1.00 85.88 124 GLY A CA 1
ATOM 909 C C . GLY A 1 124 ? -0.466 9.708 4.481 1.00 85.88 124 GLY A C 1
ATOM 910 O O . GLY A 1 124 ? -0.648 10.641 3.697 1.00 85.88 124 GLY A O 1
ATOM 911 N N . HIS A 1 125 ? 0.374 9.785 5.496 1.00 83.25 125 HIS A N 1
ATOM 912 C CA . HIS A 1 125 ? 1.241 10.932 5.690 1.00 83.25 125 HIS A CA 1
ATOM 913 C C . HIS A 1 125 ? 2.477 10.754 4.807 1.00 83.25 125 HIS A C 1
ATOM 915 O O . HIS A 1 125 ? 2.998 9.642 4.690 1.00 83.25 125 HIS A O 1
ATOM 921 N N . ALA A 1 126 ? 2.933 11.841 4.181 1.00 74.75 126 ALA A N 1
ATOM 922 C CA . ALA A 1 126 ? 4.219 11.837 3.500 1.00 74.75 126 ALA A CA 1
ATOM 923 C C . ALA A 1 126 ? 5.322 11.685 4.557 1.00 74.75 126 ALA A C 1
ATOM 925 O O . ALA A 1 126 ? 5.414 12.520 5.461 1.00 74.75 126 ALA A O 1
ATOM 926 N N . SER A 1 127 ? 6.105 10.612 4.461 1.00 60.31 127 SER A N 1
ATOM 927 C CA . SER A 1 127 ? 7.238 10.334 5.356 1.00 60.31 127 SER A CA 1
ATOM 928 C C . SER A 1 127 ? 8.565 10.718 4.724 1.00 60.31 127 SER A C 1
ATOM 930 O O . SER A 1 127 ? 8.737 10.366 3.533 1.00 60.31 127 SER A O 1
#

Nearest PDB structures (foldseek):
  1hl6-assembly2_D  TM=6.317E-01  e=4.959E-02  Drosophila melanogaster
  1oo0-assembly1_A  TM=5.468E-01  e=2.548E-02  Drosophila melanogaster
  1hl6-assembly1_B  TM=5.623E-01  e=5.269E-02  Drosophila melanogaster
  5y3a-assembly2_G  TM=2.297E-01  e=7.563E-01  Homo sapiens
  6ruv-assembly1_L  TM=3.375E-01  e=2.697E+00  Homo sapiens

Foldseek 3Di:
DDDDDDDDDDDDDDDDDPDPPPPPDPPPPQFWAKKWKWKAAPVGIWIFMDGPVQDDPLSVVLRCLCVDPVNVPDDQEWDDDDPHAIKMWMWIHTRPDIHIHIYSDLVRGDPSVNSSVVSRVVRTDTD